Protein AF-A0A6J6M7H9-F1 (afdb_monomer_lite)

Secondary structure (DSSP, 8-state):
-HHHHHHHHHHTT-S-GGG-EEEEEEETTEEEEEEE--HHHHHHHH-TTS---------S---

Foldseek 3Di:
DVQVVVLVVLLVQFPCSVQWDWDWDADPVGIAIEIGHDPVCPCRQQDDPNPGDPRPHDDPPDD

pLDDT: mean 73.22, std 17.48, range [33.69, 91.88]

InterPro domains:
  IPR009019 K homology domain superfamily, prokaryotic type [SSF54814] (17-54)
  IPR015946 K homology domain-like, alpha/beta [G3DSA:3.30.300.20] (10-55)
  IPR020627 RNA-binding protein KhpA [PTHR34654] (2-53)

Radius of gyration: 11.87 Å; chains: 1; bounding box: 30×25×31 Å

Structure (mmCIF, N/CA/C/O backbone):
data_AF-A0A6J6M7H9-F1
#
_entry.id   AF-A0A6J6M7H9-F1
#
loop_
_atom_site.group_PDB
_atom_site.id
_atom_site.type_symbol
_atom_site.label_atom_id
_atom_site.label_alt_id
_atom_site.label_comp_id
_atom_site.label_asym_id
_atom_site.label_entity_id
_atom_site.label_seq_id
_atom_site.pdbx_PDB_ins_code
_atom_site.Cartn_x
_atom_site.Cartn_y
_atom_site.Cartn_z
_atom_site.occupancy
_atom_site.B_iso_or_equiv
_atom_site.auth_seq_id
_atom_site.auth_comp_id
_atom_site.auth_asym_id
_atom_site.auth_atom_id
_atom_site.pdbx_PDB_model_num
ATOM 1 N N . MET A 1 1 ? -13.249 -3.239 5.259 1.00 72.94 1 MET A N 1
ATOM 2 C CA . MET A 1 1 ? -13.989 -2.701 4.084 1.00 72.94 1 MET A CA 1
ATOM 3 C C . MET A 1 1 ? -13.193 -1.620 3.358 1.00 72.94 1 MET A C 1
ATOM 5 O O . MET A 1 1 ? -13.099 -1.698 2.142 1.00 72.94 1 MET A O 1
ATOM 9 N N . LEU A 1 2 ? -12.617 -0.634 4.060 1.00 77.19 2 LEU A N 1
ATOM 10 C CA . LEU A 1 2 ? -11.863 0.451 3.416 1.00 77.19 2 LEU A CA 1
ATOM 11 C C . LEU A 1 2 ? -10.452 0.025 2.962 1.00 77.19 2 LEU A C 1
ATOM 13 O O . LEU A 1 2 ? -10.024 0.420 1.883 1.00 77.19 2 LEU A O 1
ATOM 17 N N . GLU A 1 3 ? -9.780 -0.837 3.734 1.00 81.25 3 GLU A N 1
ATOM 18 C CA . GLU A 1 3 ? -8.474 -1.425 3.384 1.00 81.25 3 GLU A CA 1
ATOM 19 C C . GLU A 1 3 ? -8.517 -2.202 2.062 1.00 81.25 3 GLU A C 1
ATOM 21 O O . GLU A 1 3 ? -7.718 -1.946 1.169 1.00 81.25 3 GLU A O 1
ATOM 26 N N . GLU A 1 4 ? -9.499 -3.093 1.910 1.00 84.88 4 GLU A N 1
ATOM 27 C CA . GLU A 1 4 ? -9.711 -3.899 0.699 1.00 84.88 4 GLU A CA 1
ATOM 28 C C . GLU A 1 4 ? -9.927 -3.014 -0.536 1.00 84.88 4 GLU A C 1
ATOM 30 O O . GLU A 1 4 ? -9.277 -3.194 -1.563 1.00 84.88 4 GLU A O 1
ATOM 35 N N . ALA A 1 5 ? -10.803 -2.008 -0.431 1.00 87.38 5 ALA A N 1
ATOM 36 C CA . ALA A 1 5 ? -11.088 -1.097 -1.537 1.00 87.38 5 ALA A CA 1
ATOM 37 C C . ALA A 1 5 ? -9.843 -0.303 -1.964 1.00 87.38 5 ALA A C 1
ATOM 39 O O . ALA A 1 5 ? -9.573 -0.170 -3.159 1.00 87.38 5 ALA A O 1
ATOM 40 N N . LEU A 1 6 ? -9.066 0.192 -0.995 1.00 85.50 6 LEU A N 1
ATOM 41 C CA . LEU A 1 6 ? -7.814 0.896 -1.261 1.00 85.50 6 LEU A CA 1
ATOM 42 C C . LEU A 1 6 ? -6.764 -0.044 -1.865 1.00 85.50 6 LEU A C 1
ATOM 44 O O . LEU A 1 6 ? -6.111 0.321 -2.840 1.00 85.50 6 LEU A O 1
ATOM 48 N N . GLY A 1 7 ? -6.650 -1.266 -1.343 1.00 88.12 7 GLY A N 1
ATOM 49 C CA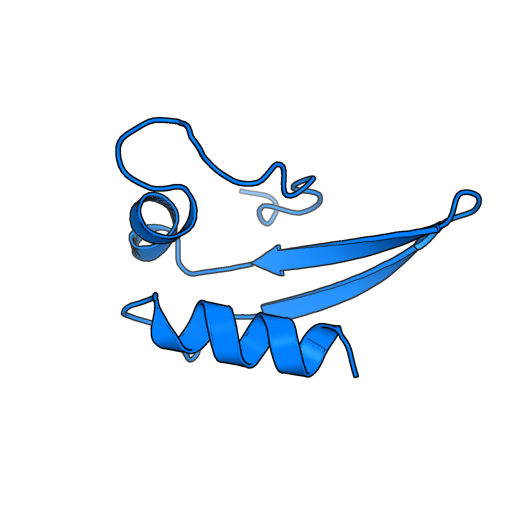 . GLY A 1 7 ? -5.739 -2.288 -1.848 1.00 88.12 7 GLY A CA 1
ATOM 50 C C . GLY A 1 7 ? -6.031 -2.646 -3.300 1.00 88.12 7 GLY A C 1
ATOM 51 O O . GLY A 1 7 ? -5.124 -2.639 -4.127 1.00 88.12 7 GLY A O 1
ATOM 52 N N . HIS A 1 8 ? -7.298 -2.873 -3.651 1.00 89.75 8 HIS A N 1
ATOM 53 C CA . HIS A 1 8 ? -7.694 -3.131 -5.035 1.00 89.75 8 HIS A CA 1
ATOM 54 C C . HIS A 1 8 ? -7.377 -1.963 -5.971 1.00 89.75 8 HIS A C 1
ATOM 56 O O . HIS A 1 8 ? -6.939 -2.185 -7.099 1.00 89.75 8 HIS A O 1
ATOM 62 N N . LEU A 1 9 ? -7.565 -0.728 -5.505 1.00 88.31 9 LEU A N 1
ATOM 63 C CA . LEU A 1 9 ? -7.293 0.458 -6.307 1.00 88.31 9 LEU A CA 1
ATOM 64 C C . LEU A 1 9 ? -5.793 0.629 -6.568 1.00 88.31 9 LEU A C 1
ATOM 66 O O . LEU A 1 9 ? -5.391 0.842 -7.708 1.00 88.31 9 LEU A O 1
ATOM 70 N N . VAL A 1 10 ? -4.961 0.473 -5.536 1.00 86.25 10 VAL A N 1
ATOM 71 C CA . VAL A 1 10 ? -3.500 0.589 -5.656 1.00 86.25 10 VAL A CA 1
ATOM 72 C C . VAL A 1 10 ? -2.931 -0.542 -6.514 1.00 86.25 10 VAL A C 1
ATOM 74 O O . VAL A 1 10 ? -2.124 -0.272 -7.401 1.00 86.25 10 VAL A O 1
ATOM 77 N N . ARG A 1 11 ? -3.419 -1.779 -6.348 1.00 89.50 11 ARG A N 1
ATOM 78 C CA . ARG A 1 11 ? -3.024 -2.939 -7.172 1.00 89.50 11 ARG A CA 1
ATOM 79 C C . ARG A 1 11 ? -3.299 -2.757 -8.664 1.00 89.50 11 ARG A C 1
ATOM 81 O O . ARG A 1 11 ? -2.599 -3.345 -9.473 1.00 89.50 11 ARG A O 1
ATOM 88 N N . GLY A 1 12 ? -4.297 -1.957 -9.039 1.00 89.38 12 GLY A N 1
ATOM 89 C CA . GLY A 1 12 ? -4.575 -1.639 -10.443 1.00 89.38 12 GLY A CA 1
ATOM 90 C C . GLY A 1 12 ? -3.655 -0.572 -11.047 1.00 89.38 12 GLY A C 1
ATOM 91 O O . GLY A 1 12 ? -3.674 -0.373 -12.259 1.00 89.38 12 GLY A O 1
ATOM 92 N N . ILE A 1 13 ? -2.887 0.142 -10.219 1.00 86.12 13 ILE A N 1
ATOM 93 C CA . ILE A 1 13 ? -2.014 1.243 -10.645 1.00 86.12 13 ILE A CA 1
ATOM 94 C C . ILE A 1 13 ? -0.565 0.761 -10.785 1.00 86.12 13 ILE A C 1
ATOM 96 O O . ILE A 1 13 ? 0.123 1.198 -11.707 1.00 86.12 13 ILE A O 1
ATOM 100 N N . VAL A 1 14 ? -0.111 -0.108 -9.882 1.00 86.56 14 VAL A N 1
ATOM 101 C CA . VAL A 1 14 ? 1.281 -0.578 -9.782 1.00 86.56 14 VAL A CA 1
ATOM 102 C C . 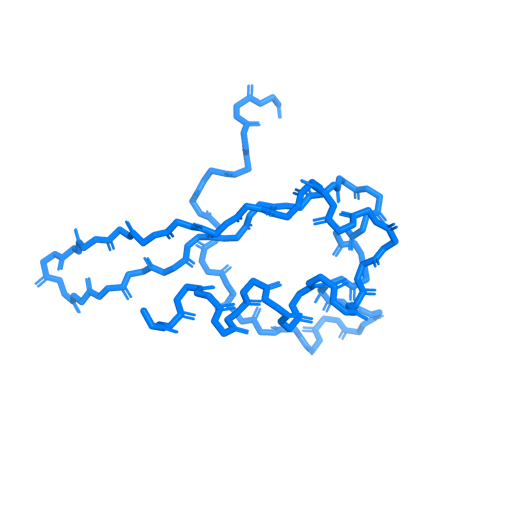VAL A 1 14 ? 1.597 -1.740 -10.728 1.00 86.56 14 VAL A C 1
ATOM 104 O O . VAL A 1 14 ? 0.689 -2.443 -11.168 1.00 86.56 14 VAL A O 1
ATOM 107 N N . ASP A 1 15 ? 2.881 -1.946 -11.026 1.00 91.88 15 ASP A N 1
ATOM 108 C CA . ASP A 1 15 ? 3.352 -3.098 -11.800 1.00 91.88 15 ASP A CA 1
ATOM 109 C C . ASP A 1 15 ? 3.561 -4.346 -10.911 1.00 91.88 15 ASP A C 1
ATOM 111 O O . ASP A 1 15 ? 3.421 -5.458 -11.418 1.00 91.88 15 ASP A O 1
ATOM 115 N N . HIS A 1 16 ? 3.802 -4.180 -9.598 1.00 89.25 16 HIS A N 1
ATOM 116 C CA . HIS A 1 16 ? 3.930 -5.273 -8.614 1.00 89.25 16 HIS A CA 1
ATOM 117 C C . HIS A 1 16 ? 2.732 -5.305 -7.638 1.00 89.25 16 HIS A C 1
ATOM 119 O O . HIS A 1 16 ? 2.823 -4.829 -6.499 1.00 89.25 16 HIS A O 1
ATOM 125 N N . PRO A 1 17 ? 1.560 -5.826 -8.049 1.00 89.94 17 PRO A N 1
ATOM 126 C CA . PRO A 1 17 ? 0.362 -5.865 -7.206 1.00 89.94 17 PRO A CA 1
ATOM 127 C C . PRO A 1 17 ? 0.494 -6.783 -5.978 1.00 89.94 17 PRO A C 1
ATOM 129 O O . PRO A 1 17 ? -0.213 -6.583 -4.985 1.00 89.94 17 PRO A O 1
ATOM 132 N N . GLU A 1 18 ? 1.369 -7.786 -6.028 1.00 91.88 18 GLU A N 1
ATOM 133 C CA . GLU A 1 18 ? 1.675 -8.690 -4.916 1.00 91.88 18 GLU A CA 1
ATOM 134 C C . GLU A 1 18 ? 2.362 -7.983 -3.742 1.00 91.88 18 GLU A C 1
ATOM 136 O O . GLU A 1 18 ? 2.132 -8.353 -2.590 1.00 91.88 18 GLU A O 1
ATOM 141 N N . ASP A 1 19 ? 3.113 -6.918 -4.024 1.00 87.25 19 ASP A N 1
ATOM 142 C CA . ASP A 1 19 ? 3.858 -6.136 -3.035 1.00 87.25 19 ASP A CA 1
ATOM 143 C C . ASP A 1 19 ? 3.008 -5.013 -2.416 1.00 87.25 19 ASP A C 1
ATOM 145 O O . ASP A 1 19 ? 3.511 -4.179 -1.662 1.00 87.25 19 ASP A O 1
ATOM 149 N N . VAL A 1 20 ? 1.702 -4.975 -2.717 1.00 85.56 20 VAL A N 1
ATOM 150 C CA . VAL A 1 20 ? 0.762 -4.010 -2.137 1.00 85.56 20 VAL A CA 1
ATOM 151 C C . VAL A 1 20 ? 0.186 -4.550 -0.836 1.00 85.56 20 VAL A C 1
ATOM 153 O O . VAL A 1 20 ? -0.657 -5.459 -0.831 1.00 85.56 20 VAL A O 1
ATOM 156 N N . ASN A 1 21 ? 0.574 -3.904 0.261 1.00 85.12 21 ASN A N 1
ATOM 157 C CA . ASN A 1 21 ? 0.062 -4.173 1.595 1.00 85.12 21 ASN A CA 1
ATOM 158 C C . ASN A 1 21 ? -0.665 -2.941 2.149 1.00 85.12 21 ASN A C 1
ATOM 160 O O . ASN A 1 21 ? -0.152 -1.824 2.083 1.00 85.12 21 ASN A O 1
ATOM 164 N N . VAL A 1 22 ? -1.869 -3.146 2.682 1.00 85.56 22 VAL A N 1
ATOM 165 C CA . VAL A 1 22 ? -2.678 -2.095 3.303 1.00 85.56 22 VAL A CA 1
ATOM 166 C C . VAL A 1 22 ? -2.959 -2.508 4.735 1.00 85.56 22 VAL A C 1
ATOM 168 O O . VAL A 1 22 ? -3.426 -3.618 4.973 1.00 85.56 22 VAL A O 1
ATOM 171 N N . SER A 1 23 ? -2.681 -1.613 5.678 1.00 82.50 23 SER A N 1
ATOM 172 C CA . SER A 1 23 ? -2.952 -1.841 7.095 1.00 82.50 23 SER A CA 1
ATOM 173 C C . SER A 1 23 ? -3.690 -0.668 7.714 1.00 82.50 23 SER A C 1
ATOM 175 O O . SER A 1 23 ? -3.374 0.501 7.476 1.00 82.50 23 SER A O 1
ATOM 177 N N . GLU A 1 24 ? -4.676 -0.985 8.540 1.00 82.62 24 GLU A N 1
ATOM 178 C CA . GLU A 1 24 ? -5.375 -0.012 9.356 1.00 82.62 24 GLU A CA 1
ATOM 179 C C . GLU A 1 24 ? -4.734 0.153 10.740 1.00 82.62 24 GLU A C 1
ATOM 181 O O . GLU A 1 24 ? -4.466 -0.806 11.465 1.00 82.62 24 GLU A O 1
ATOM 186 N N . LYS A 1 25 ? -4.534 1.409 11.147 1.00 79.81 25 LYS A N 1
ATOM 187 C CA . LYS A 1 25 ? -4.092 1.779 12.489 1.00 79.81 25 LYS A CA 1
ATOM 188 C C . LYS A 1 25 ? -5.115 2.700 13.138 1.00 79.81 25 LYS A C 1
ATOM 190 O O . LYS A 1 25 ? -5.231 3.878 12.790 1.00 79.81 25 LYS A O 1
ATOM 195 N N . SER A 1 26 ? -5.835 2.179 14.127 1.00 78.81 26 SER A N 1
ATOM 196 C CA . SER A 1 26 ? -6.743 2.983 14.944 1.00 78.81 26 SER A CA 1
ATOM 197 C C . SER A 1 26 ? -5.947 3.863 15.914 1.00 78.81 26 SER A C 1
ATOM 199 O O . SER A 1 26 ? -5.134 3.380 16.703 1.00 78.81 26 SER A O 1
ATOM 201 N N . GLN A 1 27 ? -6.184 5.171 15.878 1.00 79.75 27 GLN A N 1
ATOM 202 C CA . GLN A 1 27 ? -5.573 6.159 16.763 1.00 79.75 27 GLN A CA 1
ATOM 203 C C . GLN A 1 27 ? -6.645 6.942 17.530 1.00 79.75 27 GLN A C 1
ATOM 205 O O . GLN A 1 27 ? -7.814 6.994 17.157 1.00 79.75 27 GLN A O 1
ATOM 210 N N . ARG A 1 28 ? -6.236 7.634 18.603 1.00 78.19 28 ARG A N 1
ATOM 211 C CA . ARG A 1 28 ? -7.144 8.424 19.462 1.00 78.19 28 ARG A CA 1
ATOM 212 C C . ARG A 1 28 ? -7.956 9.498 18.722 1.00 78.19 28 ARG A C 1
ATOM 214 O O . ARG A 1 28 ? -8.960 9.951 19.256 1.00 78.19 28 ARG A O 1
ATOM 221 N N . ARG A 1 29 ? -7.511 9.942 17.542 1.00 76.81 29 ARG A N 1
ATOM 222 C CA . ARG A 1 29 ? -8.175 10.976 16.725 1.00 76.81 29 ARG A CA 1
ATOM 223 C C . ARG A 1 29 ? -8.773 10.448 15.417 1.00 76.81 29 ARG A C 1
ATOM 225 O O . ARG A 1 29 ? -9.195 11.252 14.594 1.00 76.81 29 ARG A O 1
ATOM 232 N N . GLY A 1 30 ? -8.821 9.132 15.227 1.00 80.38 30 GLY A N 1
ATOM 233 C CA . GLY A 1 30 ? -9.380 8.520 14.027 1.00 80.38 30 GLY A CA 1
ATOM 234 C C . GLY A 1 30 ? -8.550 7.347 13.532 1.00 80.38 30 GLY A C 1
ATOM 235 O O . GLY A 1 30 ? -7.653 6.860 14.216 1.00 80.38 30 GLY A O 1
ATOM 236 N N . THR A 1 31 ? -8.860 6.913 12.323 1.00 78.00 31 THR A N 1
ATOM 237 C CA . THR A 1 31 ? -8.253 5.750 11.688 1.00 78.00 31 THR A CA 1
ATOM 238 C C . THR A 1 31 ? -7.286 6.201 10.600 1.00 78.00 31 THR A C 1
ATOM 240 O O . THR A 1 31 ? -7.648 7.013 9.750 1.00 78.00 31 THR A O 1
ATOM 243 N N . THR A 1 32 ? -6.062 5.681 10.625 1.00 80.62 32 THR A N 1
ATOM 244 C CA . THR A 1 32 ? -5.059 5.888 9.574 1.00 80.62 32 THR A CA 1
ATOM 245 C C . THR A 1 32 ? -4.923 4.609 8.760 1.00 80.62 32 THR A C 1
ATOM 247 O O . THR A 1 32 ? -4.855 3.529 9.338 1.00 80.62 32 THR A O 1
ATOM 250 N N . LEU A 1 33 ? -4.865 4.734 7.436 1.00 80.88 33 LEU A N 1
ATOM 251 C CA . LEU A 1 33 ? -4.544 3.629 6.538 1.00 80.88 33 LEU A CA 1
ATOM 252 C C . LEU A 1 33 ? -3.124 3.811 6.021 1.00 80.88 33 LEU A C 1
ATOM 254 O O . LEU A 1 33 ? -2.821 4.827 5.395 1.00 80.88 33 LEU A O 1
ATOM 258 N N . ASN A 1 34 ? -2.281 2.821 6.275 1.00 80.62 34 ASN A N 1
ATOM 259 C CA . ASN A 1 34 ? -0.929 2.753 5.755 1.00 80.62 34 ASN A CA 1
ATOM 260 C C . ASN A 1 34 ? -0.919 1.862 4.518 1.00 80.62 34 ASN A C 1
ATOM 262 O O . ASN A 1 34 ? -1.488 0.770 4.534 1.00 80.62 34 ASN A O 1
ATOM 266 N N . VAL A 1 35 ? -0.257 2.328 3.462 1.00 81.62 35 VAL A N 1
ATOM 267 C CA . VAL A 1 35 ? -0.077 1.576 2.221 1.00 81.62 35 VAL A CA 1
ATOM 268 C C . VAL A 1 35 ? 1.413 1.440 1.955 1.00 81.62 35 VAL A C 1
ATOM 270 O O . VAL A 1 35 ? 2.109 2.443 1.798 1.00 81.62 35 VAL A O 1
ATOM 273 N N . SER A 1 36 ? 1.878 0.200 1.875 1.00 80.88 36 SER A N 1
ATOM 274 C CA . SER A 1 36 ? 3.237 -0.149 1.475 1.00 80.88 36 SER A CA 1
ATOM 275 C C . SER A 1 36 ? 3.185 -0.764 0.080 1.00 80.88 36 SER A C 1
ATOM 277 O O . SER A 1 36 ? 2.316 -1.588 -0.204 1.00 80.88 36 SER A O 1
ATOM 279 N N . VAL A 1 37 ? 4.090 -0.324 -0.793 1.00 84.94 37 VAL A N 1
ATOM 280 C CA . VAL A 1 37 ? 4.222 -0.793 -2.179 1.00 84.94 37 VAL A CA 1
ATOM 281 C C . VAL A 1 37 ? 5.690 -1.019 -2.514 1.00 84.94 37 VAL A C 1
ATOM 283 O O . VAL A 1 37 ? 6.573 -0.529 -1.802 1.00 84.94 37 VAL A O 1
ATOM 286 N N . ASN A 1 38 ? 5.947 -1.705 -3.626 1.00 83.56 38 ASN A N 1
ATOM 287 C CA . ASN A 1 38 ? 7.290 -1.861 -4.160 1.00 83.56 38 ASN A CA 1
ATOM 288 C C . ASN A 1 38 ? 7.951 -0.480 -4.427 1.00 83.56 38 ASN A C 1
ATOM 290 O O . ASN A 1 38 ? 7.288 0.430 -4.942 1.00 83.56 38 ASN A O 1
ATOM 294 N N . PRO A 1 39 ? 9.246 -0.286 -4.101 1.00 81.25 39 PRO A N 1
ATOM 295 C CA . PRO A 1 39 ? 9.953 0.975 -4.341 1.00 81.25 39 PRO A CA 1
ATOM 296 C C . PRO A 1 39 ? 9.915 1.455 -5.798 1.00 81.25 39 PRO A C 1
ATOM 298 O O . PRO A 1 39 ? 9.864 2.662 -6.041 1.00 81.25 39 PRO A O 1
ATOM 301 N N . GLU A 1 40 ? 9.906 0.535 -6.764 1.00 84.25 40 GLU A N 1
ATOM 302 C CA . GLU A 1 40 ? 9.845 0.850 -8.197 1.00 84.25 40 GLU A CA 1
ATOM 303 C C . GLU A 1 40 ? 8.475 1.421 -8.600 1.00 84.25 40 GLU A C 1
ATOM 305 O O . GLU A 1 40 ? 8.373 2.259 -9.500 1.00 84.25 40 GLU A O 1
ATOM 310 N N . ASP A 1 41 ? 7.428 1.058 -7.859 1.00 84.62 41 ASP A N 1
ATOM 311 C CA . ASP A 1 41 ? 6.057 1.522 -8.062 1.0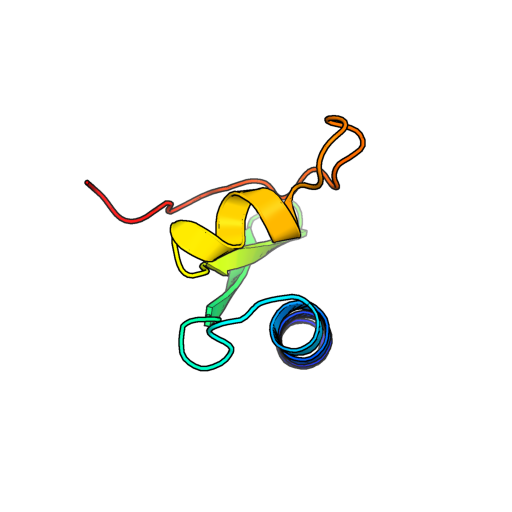0 84.62 41 ASP A CA 1
ATOM 312 C C . ASP A 1 41 ? 5.729 2.816 -7.309 1.00 84.62 41 ASP A C 1
ATOM 314 O O . ASP A 1 41 ? 4.747 3.499 -7.621 1.00 84.62 41 ASP A O 1
ATOM 318 N N . MET A 1 42 ? 6.568 3.211 -6.348 1.00 78.06 42 MET A N 1
ATOM 319 C CA . MET A 1 42 ? 6.350 4.393 -5.510 1.00 78.06 42 MET A CA 1
ATOM 320 C C . MET A 1 42 ? 6.172 5.672 -6.342 1.00 78.06 42 MET A C 1
ATOM 322 O O . MET A 1 42 ? 5.263 6.469 -6.094 1.00 78.06 42 MET A O 1
ATOM 326 N N . GLY A 1 43 ? 6.986 5.850 -7.387 1.00 79.25 43 GLY A N 1
ATOM 327 C CA . GLY A 1 43 ? 6.877 7.001 -8.291 1.00 79.25 43 GLY A CA 1
ATOM 328 C C . GLY A 1 43 ? 5.566 7.029 -9.085 1.00 79.25 43 GLY A C 1
ATOM 329 O O . GLY A 1 43 ? 5.084 8.100 -9.464 1.00 79.25 43 GLY A O 1
ATOM 330 N N . ARG A 1 44 ? 4.959 5.861 -9.311 1.00 80.31 44 ARG A N 1
ATOM 331 C CA . ARG A 1 44 ? 3.685 5.724 -10.014 1.00 80.31 44 ARG A CA 1
ATOM 332 C C . ARG A 1 44 ? 2.502 6.039 -9.098 1.00 80.31 44 ARG A C 1
ATOM 334 O O . ARG A 1 44 ? 1.589 6.740 -9.526 1.00 80.31 44 ARG A O 1
ATOM 341 N N . VAL A 1 45 ? 2.565 5.603 -7.839 1.00 78.88 45 VAL A N 1
ATOM 342 C CA . VAL A 1 45 ? 1.540 5.872 -6.813 1.00 78.88 45 VAL A CA 1
ATOM 343 C C . VAL A 1 45 ? 1.484 7.356 -6.431 1.00 78.88 45 VAL A C 1
ATOM 345 O O . VAL A 1 45 ? 0.400 7.915 -6.288 1.00 78.88 45 VAL A O 1
ATOM 348 N N . ILE A 1 46 ? 2.635 8.024 -6.308 1.00 74.50 46 ILE A N 1
ATOM 349 C CA . ILE A 1 46 ? 2.703 9.458 -5.961 1.00 74.50 46 ILE A CA 1
ATOM 350 C C . ILE A 1 46 ? 2.410 10.352 -7.185 1.00 74.50 46 ILE A C 1
ATOM 352 O O . ILE A 1 46 ? 1.899 11.469 -7.049 1.00 74.50 46 ILE A O 1
ATOM 356 N N . GLY A 1 47 ? 2.689 9.847 -8.391 1.00 66.69 47 GLY A N 1
ATOM 357 C CA . GLY A 1 47 ? 2.498 10.545 -9.660 1.00 66.69 47 GLY A CA 1
ATOM 358 C C . GLY A 1 47 ? 3.608 11.555 -9.999 1.00 66.69 47 GLY A C 1
ATOM 359 O O . GLY A 1 47 ? 4.316 12.078 -9.143 1.00 66.69 47 GLY A O 1
ATOM 360 N N . ARG A 1 48 ? 3.738 11.886 -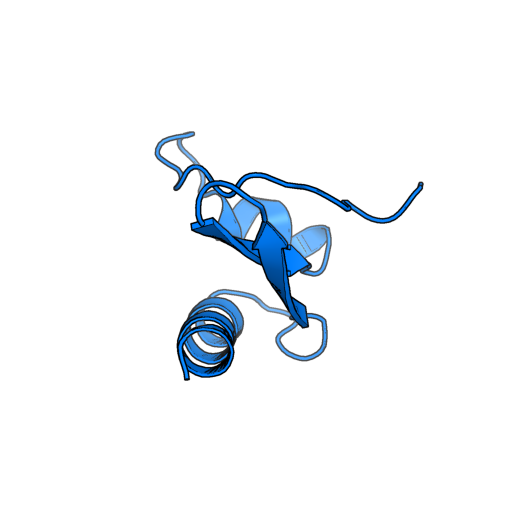11.294 1.00 55.59 48 ARG A N 1
ATOM 361 C CA . ARG A 1 48 ? 4.825 12.705 -11.887 1.00 55.59 48 ARG A CA 1
ATOM 362 C C . ARG A 1 48 ? 4.834 14.211 -11.544 1.00 55.59 48 ARG A C 1
ATOM 364 O O . ARG A 1 48 ? 5.688 14.928 -12.052 1.00 55.59 48 ARG A O 1
ATOM 371 N N . GLY A 1 49 ? 3.898 14.721 -10.741 1.00 52.53 49 GLY A N 1
ATOM 372 C CA . GLY A 1 49 ? 3.693 16.171 -10.576 1.00 52.53 49 GLY A CA 1
ATOM 373 C C . GLY A 1 49 ? 3.559 16.685 -9.147 1.00 52.53 49 GLY A C 1
ATOM 374 O O . GLY A 1 49 ? 3.126 17.823 -8.983 1.00 52.53 49 GLY A O 1
ATOM 375 N N . GLY A 1 50 ? 3.813 15.866 -8.121 1.00 48.47 50 GLY A N 1
ATOM 376 C CA . GLY A 1 50 ? 3.614 16.257 -6.714 1.00 48.47 50 GLY A CA 1
ATOM 377 C C . GLY A 1 50 ? 2.166 16.620 -6.343 1.00 48.47 50 GLY A C 1
ATOM 378 O O . GLY A 1 50 ? 1.886 16.967 -5.202 1.00 48.47 50 GLY A O 1
ATOM 379 N N . ARG A 1 51 ? 1.218 16.516 -7.285 1.00 46.19 51 ARG A N 1
ATOM 380 C CA . ARG A 1 51 ? -0.228 16.599 -7.050 1.00 46.19 51 ARG A CA 1
ATOM 381 C C . ARG A 1 51 ? -0.714 15.224 -6.592 1.00 46.19 51 ARG A C 1
ATOM 383 O O . ARG A 1 51 ? -1.485 14.571 -7.284 1.00 46.19 51 ARG A O 1
ATOM 390 N N . GLY A 1 52 ? -0.154 14.758 -5.484 1.00 38.53 52 GLY A N 1
ATOM 391 C CA . GLY A 1 52 ? -0.354 13.421 -4.944 1.00 38.53 52 GLY A CA 1
ATOM 392 C C . GLY A 1 52 ? -1.018 13.496 -3.578 1.00 38.53 52 GLY A C 1
ATOM 393 O O . GLY A 1 52 ? -0.663 14.328 -2.747 1.00 38.53 52 GLY A O 1
ATOM 394 N N . VAL A 1 53 ? -2.013 12.636 -3.390 1.00 39.78 53 VAL A N 1
ATOM 395 C CA . VAL A 1 53 ? -2.724 12.349 -2.142 1.00 39.78 53 VAL A CA 1
ATOM 396 C C . VAL A 1 53 ? -1.758 12.346 -0.951 1.00 39.78 53 VAL A C 1
ATOM 398 O O . VAL A 1 53 ? -0.719 11.690 -0.993 1.00 39.78 53 VAL A O 1
ATOM 401 N N . ARG A 1 54 ? -2.100 13.064 0.127 1.00 41.97 54 ARG A N 1
ATOM 402 C CA . ARG A 1 54 ? -1.332 13.023 1.376 1.00 41.97 54 ARG A CA 1
ATOM 403 C C . ARG A 1 54 ? -1.648 11.707 2.086 1.00 41.97 54 ARG A C 1
ATOM 405 O O . ARG A 1 54 ? -2.605 11.630 2.847 1.00 41.97 54 ARG A O 1
ATOM 412 N N . ILE A 1 55 ? -0.891 10.667 1.763 1.00 51.28 55 ILE A N 1
ATOM 413 C CA . ILE A 1 55 ? -0.873 9.424 2.529 1.00 51.28 55 ILE A CA 1
ATOM 414 C C . ILE A 1 55 ? 0.171 9.649 3.618 1.00 51.28 55 ILE A C 1
ATOM 416 O O . ILE A 1 55 ? 1.337 9.890 3.318 1.00 51.28 55 ILE A O 1
ATOM 420 N N . ASP A 1 56 ? -0.261 9.703 4.874 1.00 45.41 56 ASP A N 1
ATOM 421 C CA . ASP A 1 56 ? 0.644 9.829 6.012 1.00 45.41 56 ASP A CA 1
ATOM 422 C C . ASP A 1 56 ? 1.453 8.525 6.112 1.00 45.41 56 ASP A C 1
ATOM 424 O O . ASP A 1 56 ? 0.999 7.533 6.675 1.00 45.41 56 ASP A O 1
ATOM 428 N N . PHE A 1 57 ? 2.631 8.514 5.486 1.00 51.69 57 PHE A N 1
ATOM 429 C CA . PHE A 1 57 ? 3.567 7.396 5.505 1.00 51.69 57 PHE A CA 1
ATOM 430 C C . PHE A 1 57 ? 4.085 7.201 6.933 1.00 51.69 57 PHE A C 1
ATOM 432 O O 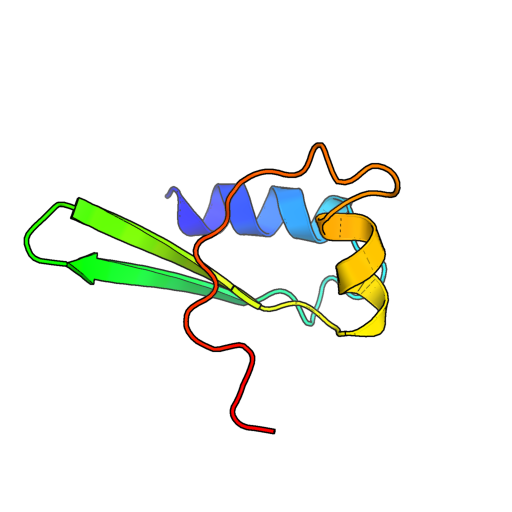. PHE A 1 57 ? 4.984 7.908 7.388 1.00 51.69 57 PHE A O 1
ATOM 439 N N . LEU A 1 58 ? 3.511 6.243 7.652 1.00 46.72 58 LEU A N 1
ATOM 440 C CA . LEU A 1 58 ? 4.127 5.666 8.835 1.00 46.72 58 LEU A CA 1
ATOM 441 C C . LEU A 1 58 ? 4.494 4.233 8.452 1.00 46.72 58 LEU A C 1
ATOM 443 O O . LEU A 1 58 ? 3.595 3.443 8.184 1.00 46.72 58 LEU A O 1
ATOM 447 N N . ASP A 1 59 ? 5.794 3.941 8.417 1.00 44.84 59 ASP A N 1
ATOM 448 C CA . ASP A 1 59 ? 6.396 2.677 7.966 1.00 44.84 59 ASP A CA 1
ATOM 449 C C . ASP A 1 59 ? 6.648 2.569 6.444 1.00 44.84 59 ASP A C 1
ATOM 451 O O . ASP A 1 59 ? 6.157 1.686 5.740 1.00 44.84 59 ASP A O 1
ATOM 455 N N . VAL A 1 60 ? 7.494 3.463 5.912 1.00 43.06 60 VAL A N 1
ATOM 456 C CA . VAL A 1 60 ? 8.427 3.000 4.873 1.00 43.06 60 VAL A CA 1
ATOM 457 C C . VAL A 1 60 ? 9.439 2.170 5.645 1.00 43.06 60 VAL A C 1
ATOM 459 O O . VAL A 1 60 ? 10.289 2.738 6.327 1.00 43.06 60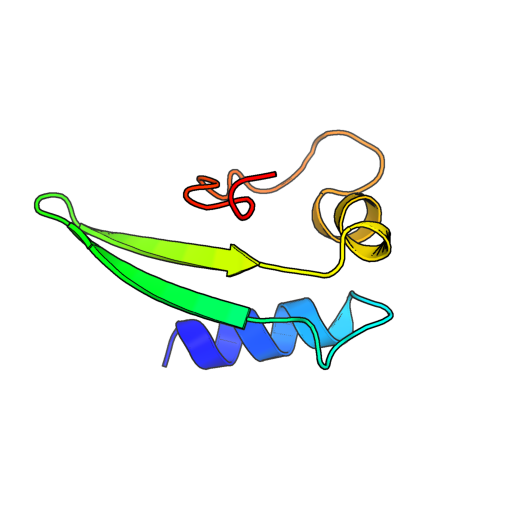 VAL A O 1
ATOM 462 N N . ALA A 1 61 ? 9.192 0.859 5.648 1.00 38.53 61 ALA A N 1
ATOM 463 C CA . ALA A 1 61 ? 9.964 -0.193 6.292 1.00 38.53 61 ALA A CA 1
ATOM 464 C C . ALA A 1 61 ? 11.406 0.236 6.572 1.00 38.53 61 ALA A C 1
ATOM 466 O O . ALA A 1 61 ? 12.140 0.529 5.634 1.00 38.53 61 ALA A O 1
ATOM 467 N N . GLU A 1 62 ? 11.753 0.271 7.858 1.00 33.69 62 GLU A N 1
ATOM 468 C CA . GLU A 1 62 ? 13.066 0.510 8.462 1.00 33.69 62 GLU A CA 1
ATOM 469 C C . GLU A 1 62 ? 14.275 0.038 7.616 1.00 33.69 62 GLU A C 1
ATOM 471 O O . GLU A 1 62 ? 14.914 -0.978 7.908 1.00 33.69 62 GLU A O 1
ATOM 476 N N . ARG A 1 63 ? 14.622 0.810 6.580 1.00 36.94 63 ARG A N 1
ATOM 477 C CA . ARG A 1 63 ? 15.858 0.738 5.800 1.00 36.94 63 ARG A CA 1
ATOM 478 C C . ARG A 1 63 ? 16.234 2.098 5.230 1.00 36.94 63 ARG A C 1
ATOM 480 O O . ARG A 1 63 ? 15.360 2.760 4.633 1.00 36.94 63 ARG A O 1
#

Sequence (63 aa):
MLEEALGHLVRGIVDHPEDVNVSEKSQRRGTTLNVSVNPEDMGRVIGRGGRGVRIDFLDVAER

Organism: NCBI:txid449393